Protein AF-A0A2N2AJW7-F1 (afdb_monomer_lite)

Radius of gyration: 15.93 Å; chains: 1; bounding box: 36×15×51 Å

Secondary structure (DSSP, 8-state):
-HHHHHHHHHHHHHHHHHHHHHS-GGGHHHHHHHHHHHHHHHHHHHHHHHH--------

Foldseek 3Di:
DLVVVLVVLVVVLVVLVVCLVPDDPPCNVVSVVVNVVSVVVNVVSVVVVVVPPPPPPDD

Structure (mmCIF, N/CA/C/O backbone):
data_AF-A0A2N2AJW7-F1
#
_entry.id   AF-A0A2N2AJW7-F1
#
loop_
_atom_site.group_PDB
_atom_site.i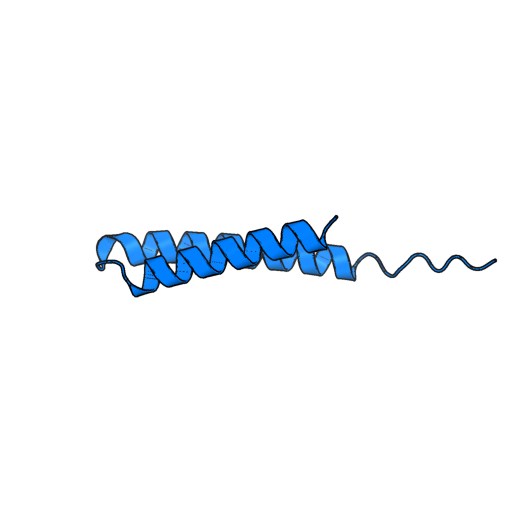d
_atom_site.type_symbol
_atom_site.label_atom_id
_atom_site.label_alt_id
_atom_site.label_comp_id
_atom_site.label_asym_id
_atom_site.label_entity_id
_atom_site.label_seq_id
_atom_site.pdbx_PDB_ins_code
_atom_site.Cartn_x
_atom_site.Cartn_y
_atom_site.Cartn_z
_atom_site.occupancy
_atom_site.B_iso_or_equiv
_atom_site.auth_seq_id
_atom_site.auth_comp_id
_atom_site.auth_asym_id
_atom_site.auth_atom_id
_atom_site.pdbx_PDB_model_num
ATOM 1 N N . MET A 1 1 ? 6.280 7.742 -17.957 1.00 61.38 1 MET A N 1
ATOM 2 C CA . MET A 1 1 ? 5.079 7.992 -17.118 1.00 61.38 1 MET A CA 1
ATOM 3 C C . MET A 1 1 ? 4.983 7.081 -15.890 1.00 61.38 1 MET A C 1
ATOM 5 O O . MET A 1 1 ? 4.286 7.450 -14.953 1.00 61.38 1 MET A O 1
ATOM 9 N N . ALA A 1 2 ? 5.693 5.947 -15.845 1.00 63.44 2 ALA A N 1
ATOM 10 C CA . ALA A 1 2 ? 5.625 4.987 -14.739 1.00 63.44 2 ALA A CA 1
ATOM 11 C C . ALA A 1 2 ? 6.120 5.537 -13.378 1.00 63.44 2 ALA A C 1
ATOM 13 O O . ALA A 1 2 ? 5.446 5.330 -12.372 1.00 63.44 2 ALA A O 1
ATOM 14 N N . GLY A 1 3 ? 7.143 6.404 -13.359 1.00 75.81 3 GLY A N 1
ATOM 15 C CA . GLY A 1 3 ? 7.588 7.073 -12.124 1.00 75.81 3 GLY A CA 1
ATOM 16 C C . GLY A 1 3 ? 6.523 7.936 -11.422 1.00 75.81 3 GLY A C 1
ATOM 17 O O . GLY A 1 3 ? 6.470 7.955 -10.195 1.00 75.81 3 GLY A O 1
ATOM 18 N N . LYS A 1 4 ? 5.618 8.593 -12.171 1.00 83.94 4 LYS A N 1
ATOM 19 C CA . LYS A 1 4 ? 4.487 9.332 -11.569 1.00 83.94 4 LYS A CA 1
ATOM 20 C C . LYS A 1 4 ? 3.483 8.377 -10.920 1.00 83.94 4 LYS A C 1
ATOM 22 O O . LYS A 1 4 ? 3.014 8.643 -9.822 1.00 83.94 4 LYS A O 1
ATOM 27 N N . ARG A 1 5 ? 3.201 7.247 -11.578 1.00 86.12 5 ARG A N 1
ATOM 28 C CA . ARG A 1 5 ? 2.293 6.211 -11.070 1.00 86.12 5 ARG A CA 1
ATOM 29 C C . ARG A 1 5 ? 2.841 5.550 -9.804 1.00 86.12 5 ARG A C 1
ATOM 31 O O . ARG A 1 5 ? 2.100 5.398 -8.842 1.00 86.12 5 ARG A O 1
ATOM 38 N N . LEU A 1 6 ? 4.131 5.211 -9.782 1.00 89.44 6 LEU A N 1
ATOM 39 C CA . LEU A 1 6 ? 4.793 4.643 -8.605 1.00 89.44 6 LEU A CA 1
ATOM 40 C C . LEU A 1 6 ? 4.740 5.597 -7.406 1.00 89.44 6 LEU A C 1
ATOM 42 O O . LEU A 1 6 ? 4.461 5.168 -6.291 1.00 89.44 6 LEU A O 1
ATOM 46 N N . PHE A 1 7 ? 4.983 6.889 -7.638 1.00 90.44 7 PHE A N 1
ATOM 47 C CA . PHE A 1 7 ? 4.896 7.906 -6.593 1.00 90.44 7 PHE A CA 1
ATOM 48 C C . PHE A 1 7 ? 3.484 8.004 -6.001 1.00 90.44 7 PHE A C 1
ATOM 50 O O . PHE A 1 7 ? 3.338 7.985 -4.783 1.00 90.44 7 PHE A O 1
ATOM 57 N N . THR A 1 8 ? 2.447 8.041 -6.845 1.00 92.94 8 THR A N 1
ATOM 58 C CA . THR A 1 8 ? 1.050 8.071 -6.386 1.00 92.94 8 THR A CA 1
ATOM 59 C C . THR A 1 8 ? 0.698 6.846 -5.543 1.00 92.94 8 THR A C 1
ATOM 61 O O . THR A 1 8 ? 0.133 7.007 -4.467 1.00 92.94 8 THR A O 1
ATOM 64 N N . LEU A 1 9 ? 1.082 5.644 -5.986 1.00 91.38 9 LEU A N 1
ATOM 65 C CA . LEU A 1 9 ? 0.804 4.404 -5.253 1.00 91.38 9 LEU A CA 1
ATOM 66 C C . LEU A 1 9 ? 1.497 4.370 -3.884 1.00 91.38 9 LEU A C 1
ATOM 68 O O . LEU A 1 9 ? 0.894 3.959 -2.898 1.00 91.38 9 LEU A O 1
ATOM 72 N N . ARG A 1 10 ? 2.748 4.841 -3.804 1.00 92.44 10 ARG A N 1
ATOM 73 C CA . ARG A 1 10 ? 3.478 4.938 -2.529 1.00 92.44 10 ARG A CA 1
ATOM 74 C C . ARG A 1 10 ? 2.819 5.920 -1.567 1.00 92.44 10 ARG A C 1
ATOM 76 O O . ARG A 1 10 ? 2.619 5.583 -0.409 1.00 92.44 10 ARG A O 1
ATOM 83 N N . LEU A 1 11 ? 2.423 7.091 -2.064 1.00 95.50 11 LEU A N 1
ATOM 84 C CA . LEU A 1 11 ? 1.725 8.089 -1.256 1.00 95.50 11 LEU A CA 1
ATOM 85 C C . LEU A 1 11 ? 0.389 7.552 -0.718 1.00 95.50 11 LEU A C 1
ATOM 87 O O . LEU A 1 11 ? 0.029 7.792 0.431 1.00 95.50 11 LEU A O 1
ATOM 91 N N . GLU A 1 12 ? -0.360 6.820 -1.541 1.00 94.50 12 GLU A N 1
ATOM 92 C CA . GLU A 1 12 ? -1.618 6.192 -1.131 1.00 94.50 12 GLU A CA 1
ATOM 93 C C . GLU A 1 12 ? -1.402 5.113 -0.062 1.00 94.50 12 GLU A C 1
ATOM 95 O O . GLU A 1 12 ? -2.119 5.080 0.941 1.00 94.50 12 GLU A O 1
ATOM 100 N N . ARG A 1 13 ? -0.366 4.288 -0.231 1.00 94.75 13 ARG A N 1
ATOM 101 C CA . ARG A 1 13 ? 0.040 3.272 0.741 1.00 94.75 13 ARG A CA 1
ATOM 102 C C . ARG A 1 13 ? 0.414 3.896 2.085 1.00 94.75 13 ARG A C 1
ATOM 104 O O . ARG A 1 13 ? -0.042 3.410 3.117 1.00 94.75 13 ARG A O 1
ATOM 111 N N . ASP A 1 14 ? 1.181 4.982 2.087 1.00 95.38 14 ASP A N 1
ATOM 112 C CA . ASP A 1 14 ? 1.579 5.671 3.321 1.00 95.38 14 ASP A CA 1
ATOM 113 C C . ASP A 1 14 ? 0.360 6.237 4.066 1.00 95.38 14 ASP A C 1
ATOM 115 O O . ASP A 1 14 ? 0.196 5.993 5.261 1.00 95.38 14 ASP A O 1
ATOM 119 N N . ASN A 1 15 ? -0.586 6.850 3.346 1.00 94.56 15 ASN A N 1
ATOM 120 C CA . ASN A 1 15 ? -1.848 7.314 3.933 1.00 94.56 15 ASN A CA 1
ATOM 121 C C . ASN A 1 15 ? -2.669 6.177 4.570 1.00 94.56 15 ASN A C 1
ATOM 123 O O . ASN A 1 15 ? -3.342 6.380 5.584 1.00 94.56 15 ASN A O 1
ATOM 127 N N . LEU A 1 16 ? -2.668 4.983 3.973 1.00 93.31 16 LEU A N 1
ATOM 128 C CA . LEU A 1 16 ? -3.382 3.828 4.519 1.00 93.31 16 LEU A CA 1
ATOM 129 C C . LEU A 1 16 ? -2.683 3.234 5.738 1.00 93.31 16 LEU A C 1
ATOM 131 O O . LEU A 1 16 ? -3.372 2.830 6.675 1.00 93.31 16 LEU A O 1
ATOM 135 N N . VAL A 1 17 ? -1.350 3.232 5.770 1.00 93.88 17 VAL A N 1
ATOM 136 C CA . VAL A 1 17 ? -0.584 2.848 6.964 1.00 93.88 17 VAL A CA 1
ATOM 137 C C . VAL A 1 17 ? -0.857 3.813 8.109 1.00 93.88 17 VAL A C 1
ATOM 139 O O . VAL A 1 17 ? -1.149 3.361 9.215 1.00 93.88 17 VAL A O 1
ATOM 142 N N . ASP A 1 18 ? -0.869 5.118 7.849 1.00 94.25 18 ASP A N 1
ATOM 143 C CA . ASP A 1 18 ? -1.192 6.119 8.866 1.00 94.25 18 ASP A CA 1
ATOM 144 C C . ASP A 1 18 ? -2.603 5.911 9.420 1.00 94.25 18 ASP A C 1
ATOM 146 O O . ASP A 1 18 ? -2.822 5.937 10.634 1.00 94.25 18 ASP A O 1
ATOM 150 N N . ARG A 1 19 ? -3.578 5.623 8.551 1.00 92.06 19 ARG A N 1
ATOM 151 C CA . ARG A 1 19 ? -4.933 5.260 8.984 1.00 92.06 19 ARG A CA 1
ATOM 152 C C . ARG A 1 19 ? -4.931 3.969 9.793 1.00 92.06 19 ARG A C 1
ATOM 154 O O . ARG A 1 19 ? -5.579 3.920 10.830 1.00 92.06 19 ARG A O 1
ATOM 161 N N . TRP A 1 20 ? -4.202 2.940 9.369 1.00 92.94 20 TRP A N 1
ATOM 162 C CA . TRP A 1 20 ? -4.134 1.653 10.066 1.00 92.94 20 TRP A CA 1
ATOM 163 C C . TRP A 1 20 ? -3.541 1.785 11.472 1.00 92.94 20 TRP A C 1
ATOM 165 O O . TRP A 1 20 ? -4.064 1.196 12.422 1.00 92.94 20 TRP A O 1
ATOM 175 N N . MET A 1 21 ? -2.500 2.605 11.622 1.00 91.06 21 MET A N 1
ATOM 176 C CA . MET A 1 21 ? -1.868 2.898 12.907 1.00 91.06 21 MET A CA 1
ATOM 177 C C . MET A 1 21 ? -2.818 3.629 13.863 1.00 91.06 21 MET A C 1
ATOM 179 O O . MET A 1 21 ? -2.837 3.320 15.054 1.00 91.06 21 MET A O 1
ATOM 183 N N . ASN A 1 22 ? -3.638 4.546 13.340 1.00 89.94 22 ASN A N 1
ATOM 184 C CA . ASN A 1 22 ? -4.502 5.419 14.137 1.00 89.94 22 ASN A CA 1
ATOM 185 C C . ASN A 1 22 ? -5.943 4.902 14.340 1.00 89.94 22 ASN A C 1
ATOM 187 O O . ASN A 1 22 ? -6.697 5.509 15.103 1.00 89.94 22 ASN A O 1
ATOM 191 N N . ASN A 1 23 ? -6.361 3.809 13.687 1.00 85.94 23 ASN A N 1
ATOM 192 C CA . ASN A 1 23 ? -7.751 3.340 13.750 1.00 85.94 23 ASN A CA 1
ATOM 193 C C . ASN A 1 23 ? -8.028 2.370 14.921 1.00 85.94 23 ASN A C 1
ATOM 195 O O . ASN A 1 23 ? -7.174 1.574 15.333 1.00 85.94 23 ASN A O 1
ATOM 199 N N . ARG A 1 24 ? -9.265 2.404 15.439 1.00 71.81 24 ARG A N 1
ATOM 200 C CA . ARG A 1 24 ? -9.783 1.434 16.417 1.00 71.81 24 ARG A CA 1
ATOM 201 C C . ARG A 1 24 ? -9.973 0.070 15.733 1.00 71.81 24 ARG A C 1
ATOM 203 O O . ARG A 1 24 ? -10.183 -0.020 14.529 1.00 71.81 24 ARG A O 1
ATOM 210 N N . GLN A 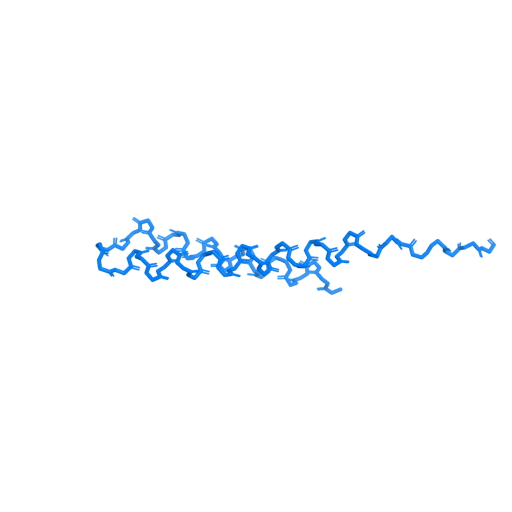1 25 ? -9.836 -1.003 16.511 1.00 74.50 25 GLN A N 1
ATOM 211 C CA . GLN A 1 25 ? -9.584 -2.384 16.056 1.00 74.50 25 GLN A CA 1
ATOM 212 C C . GLN A 1 25 ? -10.467 -2.907 14.900 1.00 74.50 25 GLN A C 1
ATOM 214 O O . GLN A 1 25 ? -9.985 -3.721 14.114 1.00 74.50 25 GLN A O 1
ATOM 219 N N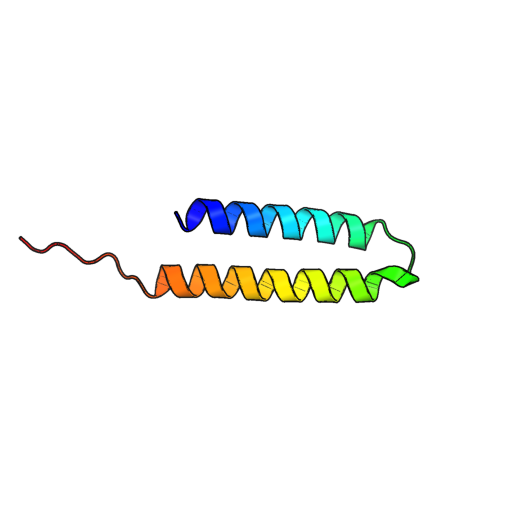 . SER A 1 26 ? -11.716 -2.446 14.776 1.00 76.50 26 SER A N 1
ATOM 220 C CA . SER A 1 26 ? -12.701 -2.943 13.802 1.00 76.50 26 SER A CA 1
ATOM 221 C C . SER A 1 26 ? -12.295 -2.757 12.338 1.00 76.50 26 SER A C 1
ATOM 223 O O . SER A 1 26 ? -12.643 -3.584 11.500 1.00 76.50 26 SER A O 1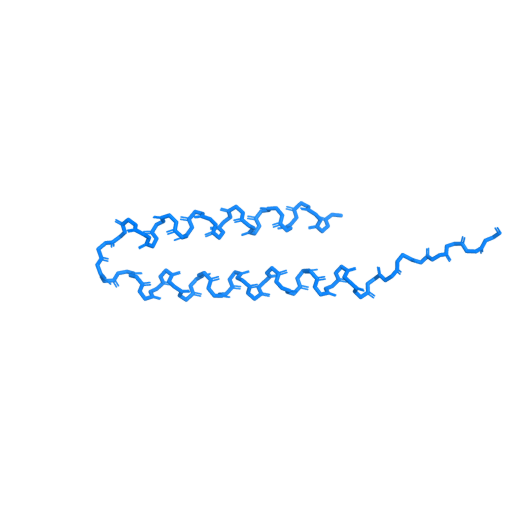
ATOM 225 N N . ASP A 1 27 ? -11.514 -1.723 12.027 1.00 84.00 27 ASP A N 1
ATOM 2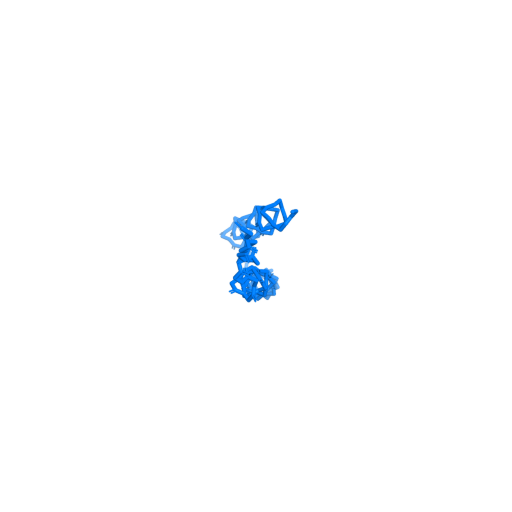26 C CA . ASP A 1 27 ? -11.170 -1.379 10.641 1.00 84.00 27 ASP A CA 1
ATOM 227 C C . ASP A 1 27 ? -9.753 -1.814 10.247 1.00 84.00 27 ASP A C 1
ATOM 229 O O . ASP A 1 27 ? -9.371 -1.728 9.077 1.00 84.00 27 ASP A O 1
ATOM 233 N N . LYS A 1 28 ? -8.957 -2.304 11.208 1.00 87.62 28 LYS A N 1
ATOM 234 C CA . LYS A 1 28 ? -7.554 -2.672 10.972 1.00 87.62 28 LYS A CA 1
ATOM 235 C C . LYS A 1 28 ? -7.405 -3.785 9.940 1.00 87.62 28 LYS A C 1
ATOM 237 O O . LYS A 1 28 ? -6.489 -3.724 9.128 1.00 87.62 28 LYS A O 1
ATOM 242 N N . ALA A 1 29 ? -8.300 -4.772 9.943 1.00 91.31 29 ALA A N 1
ATOM 243 C CA . ALA A 1 29 ? -8.255 -5.866 8.974 1.00 91.31 29 ALA A CA 1
ATOM 244 C C . ALA A 1 29 ? -8.514 -5.367 7.543 1.00 91.31 29 ALA A C 1
ATOM 246 O O . ALA A 1 29 ? -7.778 -5.710 6.624 1.00 91.31 29 ALA A O 1
ATOM 247 N N . LYS A 1 30 ? -9.511 -4.494 7.363 1.00 91.62 30 LYS A N 1
ATOM 248 C CA . LYS A 1 30 ? -9.840 -3.904 6.059 1.00 91.62 30 LYS A CA 1
ATOM 249 C C . LYS A 1 30 ? -8.703 -3.032 5.528 1.00 91.62 30 LYS A C 1
ATOM 251 O O . LYS A 1 30 ? -8.339 -3.147 4.364 1.00 91.62 30 LYS A O 1
ATOM 256 N N . LEU A 1 31 ? -8.132 -2.191 6.389 1.00 92.94 31 LEU A N 1
ATOM 257 C CA . LEU A 1 31 ? -6.998 -1.339 6.034 1.00 92.94 31 LEU A CA 1
ATOM 258 C C . LEU A 1 31 ? -5.755 -2.167 5.676 1.00 92.94 31 LEU A C 1
ATOM 260 O O . LEU A 1 31 ? -5.055 -1.819 4.733 1.00 92.94 31 LEU A O 1
ATOM 264 N N . LEU A 1 32 ? -5.514 -3.288 6.365 1.00 93.56 32 LEU A N 1
ATOM 265 C CA . LEU A 1 32 ? -4.405 -4.189 6.047 1.00 93.56 32 LEU A CA 1
ATOM 266 C C . LEU A 1 32 ? -4.549 -4.815 4.653 1.00 93.56 32 LEU A C 1
ATOM 268 O O . LEU A 1 32 ? -3.582 -4.819 3.900 1.00 93.56 32 LEU A O 1
ATOM 272 N N . VAL A 1 33 ? -5.748 -5.286 4.292 1.00 95.31 33 VAL A N 1
ATOM 273 C CA . VAL A 1 33 ? -6.014 -5.825 2.944 1.00 95.31 33 VAL A CA 1
ATOM 274 C C . VAL A 1 33 ? -5.740 -4.765 1.876 1.00 95.31 33 VAL A C 1
ATOM 276 O O . VAL A 1 33 ? -5.021 -5.030 0.921 1.00 95.31 33 VAL A O 1
ATOM 279 N N . GLN A 1 34 ? -6.212 -3.533 2.083 1.00 95.06 34 GLN A N 1
ATOM 280 C CA . GLN A 1 34 ? -5.970 -2.433 1.142 1.00 95.06 34 GLN A CA 1
ATOM 281 C C . GLN A 1 34 ? -4.480 -2.091 0.986 1.00 95.06 34 GLN A C 1
ATOM 283 O O . GLN A 1 34 ? -4.040 -1.758 -0.112 1.00 95.06 34 GLN A O 1
ATOM 288 N N . ILE A 1 35 ? -3.697 -2.178 2.067 1.00 95.50 35 ILE A N 1
ATOM 289 C CA . ILE A 1 35 ? -2.240 -1.995 2.015 1.00 95.50 35 ILE A CA 1
ATOM 290 C C . ILE A 1 35 ? -1.593 -3.115 1.189 1.00 95.50 35 ILE A C 1
ATOM 292 O O . ILE A 1 35 ? -0.759 -2.822 0.337 1.00 95.50 35 ILE A O 1
ATOM 296 N N . MET A 1 36 ? -2.001 -4.372 1.391 1.00 96.50 36 MET A N 1
ATOM 297 C CA . MET A 1 36 ? -1.469 -5.517 0.641 1.00 96.50 36 MET A CA 1
ATOM 298 C C . MET A 1 36 ? -1.756 -5.416 -0.865 1.00 96.50 36 MET A C 1
ATOM 300 O O . MET A 1 36 ? -0.853 -5.641 -1.670 1.00 96.50 36 MET A O 1
ATOM 304 N N . ASP A 1 37 ? -2.970 -5.014 -1.249 1.00 95.81 37 ASP A N 1
ATOM 305 C CA . ASP A 1 37 ? -3.349 -4.823 -2.658 1.00 95.81 37 ASP A CA 1
ATOM 306 C C . ASP A 1 37 ? -2.510 -3.714 -3.332 1.00 95.81 37 ASP A C 1
ATOM 308 O O . ASP A 1 37 ? -2.134 -3.796 -4.512 1.00 95.81 37 ASP A O 1
ATOM 312 N N . LEU A 1 38 ? -2.186 -2.656 -2.581 1.00 94.25 38 LEU A N 1
ATOM 313 C CA . LEU A 1 38 ? -1.315 -1.577 -3.049 1.00 94.25 38 LEU A CA 1
ATOM 314 C C . LEU A 1 38 ? 0.142 -2.010 -3.163 1.00 94.25 38 LEU A C 1
ATOM 316 O O . LEU A 1 38 ? 0.791 -1.653 -4.148 1.00 94.25 38 LEU A O 1
ATOM 320 N N . ASP A 1 39 ? 0.647 -2.787 -2.207 1.00 95.12 39 ASP A N 1
ATOM 321 C CA . ASP A 1 39 ? 2.000 -3.339 -2.263 1.00 95.12 39 ASP A CA 1
ATOM 322 C C . ASP A 1 39 ? 2.155 -4.246 -3.502 1.00 95.12 39 ASP A C 1
ATOM 324 O O . ASP A 1 39 ? 3.122 -4.102 -4.255 1.00 95.12 39 ASP A O 1
ATOM 328 N N . GLU A 1 40 ? 1.156 -5.082 -3.816 1.00 96.06 40 GLU A N 1
ATOM 329 C CA . GLU A 1 40 ? 1.140 -5.880 -5.052 1.00 96.06 40 GLU A CA 1
ATOM 330 C C . GLU A 1 40 ? 1.125 -4.994 -6.312 1.00 96.06 40 GLU A C 1
ATOM 332 O O . GLU A 1 40 ? 1.854 -5.236 -7.282 1.00 96.06 40 GLU A O 1
ATOM 337 N N . SER A 1 41 ? 0.334 -3.920 -6.303 1.00 93.44 41 SER A N 1
ATOM 338 C CA . SER A 1 41 ? 0.273 -2.962 -7.411 1.00 93.44 41 SER A CA 1
ATOM 339 C C . SER A 1 41 ? 1.606 -2.239 -7.635 1.00 93.44 41 SER A C 1
ATOM 341 O O . SER A 1 41 ? 2.023 -2.051 -8.783 1.00 93.44 41 SER A O 1
ATOM 343 N N . ILE A 1 42 ? 2.300 -1.857 -6.560 1.00 93.12 42 ILE A N 1
ATOM 344 C CA . ILE A 1 42 ? 3.640 -1.259 -6.599 1.00 93.12 42 ILE A CA 1
ATOM 345 C C . ILE A 1 42 ? 4.642 -2.252 -7.187 1.00 93.12 42 ILE A C 1
ATOM 347 O O . ILE A 1 42 ? 5.384 -1.901 -8.110 1.00 93.12 42 ILE A O 1
ATOM 351 N N . ASP A 1 43 ? 4.628 -3.496 -6.715 1.00 93.62 43 ASP A N 1
ATOM 352 C CA . ASP A 1 43 ? 5.501 -4.558 -7.208 1.00 93.62 43 ASP A CA 1
ATOM 353 C C . ASP A 1 43 ? 5.297 -4.824 -8.697 1.00 93.62 43 ASP A C 1
ATOM 355 O O . ASP A 1 43 ? 6.267 -4.997 -9.439 1.00 93.62 43 ASP A O 1
ATOM 359 N N . ASN A 1 44 ? 4.052 -4.813 -9.167 1.00 92.12 44 ASN A N 1
ATOM 360 C CA . ASN A 1 44 ? 3.735 -4.985 -10.579 1.00 92.12 44 ASN A CA 1
ATOM 361 C C . ASN A 1 44 ? 4.279 -3.836 -11.437 1.00 92.12 44 ASN A C 1
ATOM 363 O O . ASN A 1 44 ? 4.845 -4.089 -12.504 1.00 92.12 44 ASN A O 1
ATOM 367 N N . VAL A 1 45 ? 4.188 -2.587 -10.966 1.00 90.25 45 VAL A N 1
ATOM 368 C CA . VAL A 1 45 ? 4.791 -1.430 -11.651 1.00 90.25 45 VAL A CA 1
ATOM 369 C C . VAL A 1 45 ? 6.316 -1.557 -11.692 1.00 90.25 45 VAL A C 1
ATOM 371 O O . VAL A 1 45 ? 6.910 -1.408 -12.758 1.00 90.25 45 VAL A O 1
ATOM 374 N N . LEU A 1 46 ? 6.952 -1.910 -10.573 1.00 88.50 46 LEU A N 1
ATOM 375 C CA . LEU A 1 46 ? 8.406 -2.090 -10.499 1.00 88.50 46 LEU A CA 1
ATOM 376 C C . LEU A 1 46 ? 8.897 -3.245 -11.384 1.00 88.50 46 LEU A C 1
ATOM 378 O O . LEU A 1 46 ? 9.939 -3.138 -12.032 1.00 88.50 46 LEU A O 1
ATOM 382 N N . LYS A 1 47 ? 8.158 -4.358 -11.440 1.00 88.88 47 LYS A N 1
ATOM 383 C CA . LYS A 1 47 ? 8.454 -5.495 -12.326 1.00 88.88 47 LYS A CA 1
ATOM 384 C C . LYS A 1 47 ? 8.304 -5.114 -13.797 1.00 88.88 47 LYS A C 1
ATOM 386 O O . LYS A 1 47 ? 9.124 -5.545 -14.607 1.00 88.88 47 LYS A O 1
ATOM 391 N N . ALA A 1 48 ? 7.296 -4.313 -14.143 1.00 86.56 48 ALA A N 1
ATOM 392 C CA . ALA A 1 48 ? 7.116 -3.803 -15.499 1.00 86.56 48 ALA A CA 1
ATOM 393 C C . ALA A 1 48 ? 8.277 -2.883 -15.913 1.00 86.56 48 ALA A C 1
ATOM 395 O O . ALA A 1 48 ? 8.826 -3.059 -16.996 1.00 86.56 48 ALA A O 1
ATOM 396 N N . GLU A 1 49 ? 8.724 -1.987 -15.026 1.00 80.88 49 GLU A N 1
ATOM 397 C CA . GLU A 1 49 ? 9.886 -1.121 -15.277 1.00 80.88 49 GLU A CA 1
ATOM 398 C C . GLU A 1 49 ? 11.193 -1.919 -15.433 1.00 80.88 49 GLU A C 1
ATOM 400 O O . GLU A 1 49 ? 12.011 -1.598 -16.290 1.00 80.88 49 GLU A O 1
ATOM 405 N N . LYS A 1 50 ? 11.390 -2.997 -14.660 1.00 75.25 50 LYS A N 1
ATOM 406 C CA . LYS A 1 50 ? 12.567 -3.878 -14.796 1.00 75.25 50 LYS A CA 1
ATOM 407 C C . LYS A 1 50 ? 12.562 -4.717 -16.081 1.00 75.25 50 LYS A C 1
ATOM 409 O O . LYS A 1 50 ? 13.631 -5.103 -16.548 1.00 75.25 50 LYS A O 1
ATOM 414 N N . LYS A 1 51 ? 11.384 -5.032 -16.635 1.00 65.94 51 LYS A N 1
ATOM 415 C CA . LYS A 1 51 ? 11.225 -5.812 -17.877 1.00 65.94 51 LYS A CA 1
ATOM 416 C C . LYS A 1 51 ? 11.420 -4.998 -19.152 1.00 65.94 51 LYS A C 1
ATOM 418 O O . LYS A 1 51 ? 11.557 -5.604 -20.210 1.00 65.94 51 LYS A O 1
ATOM 423 N N . GLU A 1 52 ? 11.469 -3.673 -19.068 1.00 58.72 52 GLU A N 1
ATOM 424 C CA . GLU A 1 52 ? 11.957 -2.819 -20.148 1.00 58.72 52 GLU A CA 1
ATOM 425 C C . GLU A 1 52 ? 13.438 -2.491 -19.897 1.00 58.72 52 GLU A C 1
ATOM 427 O O . GLU A 1 52 ? 13.757 -1.403 -19.406 1.00 58.72 52 GLU A O 1
ATOM 432 N N . PRO A 1 53 ? 14.398 -3.385 -20.228 1.00 53.69 53 PRO A N 1
ATOM 433 C CA . PRO A 1 53 ? 15.755 -2.912 -20.409 1.00 53.69 53 PRO A CA 1
ATOM 434 C C . PRO A 1 53 ? 15.668 -1.871 -21.519 1.00 53.69 53 PRO A C 1
ATOM 436 O O . PRO A 1 53 ? 15.122 -2.149 -22.591 1.00 53.69 53 PRO A O 1
ATOM 439 N N . ARG A 1 54 ? 16.131 -0.652 -21.218 1.00 57.69 54 ARG A N 1
ATOM 440 C CA . ARG A 1 54 ? 16.266 0.450 -22.175 1.00 57.69 54 ARG A CA 1
ATOM 441 C C . ARG A 1 54 ? 16.625 -0.152 -23.525 1.00 57.69 54 ARG A C 1
ATOM 443 O O . ARG A 1 54 ? 17.690 -0.757 -23.630 1.00 57.69 54 ARG A O 1
ATOM 450 N N . ARG A 1 55 ? 15.731 -0.044 -24.518 1.00 54.56 55 ARG A N 1
ATOM 451 C CA . ARG A 1 55 ? 16.071 -0.363 -25.906 1.00 54.56 55 ARG A CA 1
ATOM 452 C C . ARG A 1 55 ? 17.317 0.456 -26.209 1.00 54.56 55 ARG A C 1
ATOM 454 O O . ARG A 1 55 ? 17.241 1.675 -26.337 1.00 54.56 55 ARG A O 1
ATOM 461 N N . SER A 1 56 ? 18.467 -0.209 -26.169 1.00 53.94 56 SER A N 1
ATOM 462 C CA . SER A 1 56 ? 19.736 0.347 -26.587 1.00 53.94 56 SER A CA 1
ATOM 463 C C . SER A 1 56 ? 19.533 0.658 -28.058 1.00 53.94 56 SER A C 1
ATOM 465 O O . SER A 1 56 ? 19.417 -0.246 -28.882 1.00 53.94 56 SER A O 1
ATOM 467 N N . TYR A 1 57 ? 19.352 1.939 -28.364 1.00 53.91 57 TYR A N 1
ATOM 468 C CA . TYR A 1 57 ? 19.519 2.418 -29.720 1.00 53.91 57 TYR A CA 1
ATOM 469 C C . TYR A 1 57 ? 21.005 2.253 -30.025 1.00 53.91 57 TYR A C 1
ATOM 471 O O . TYR A 1 57 ? 21.823 3.082 -29.637 1.00 53.91 57 TYR A O 1
ATOM 479 N N . ALA A 1 58 ? 21.344 1.114 -30.620 1.00 51.28 58 ALA A N 1
ATOM 480 C CA . ALA A 1 58 ? 22.578 0.950 -31.356 1.00 51.28 58 ALA A CA 1
ATOM 481 C C . ALA A 1 58 ? 22.372 1.629 -32.715 1.00 51.28 58 ALA A C 1
ATOM 483 O O . ALA A 1 58 ? 21.543 1.178 -33.507 1.00 51.28 58 ALA A O 1
ATOM 484 N N . HIS A 1 59 ? 23.086 2.728 -32.939 1.00 45.19 59 HIS A N 1
ATOM 485 C CA . HIS A 1 59 ? 23.365 3.296 -34.252 1.00 45.19 59 HIS A CA 1
ATOM 486 C C . HIS A 1 59 ? 24.812 3.773 -34.268 1.00 45.19 59 HIS A C 1
ATOM 488 O O . HIS A 1 59 ? 25.227 4.382 -33.255 1.00 45.19 59 HIS A O 1
#

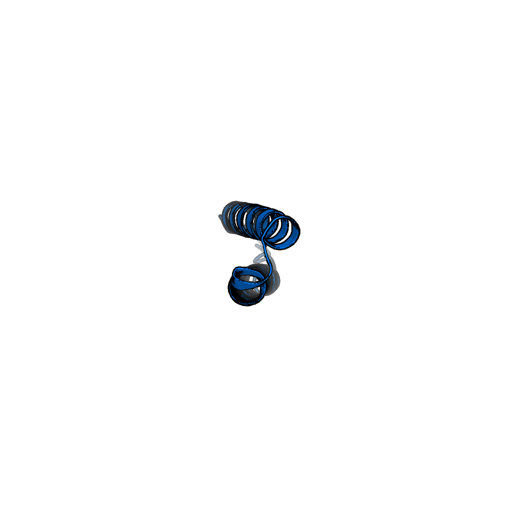pLDDT: mean 83.74, std 14.49, range [45.19, 96.5]

Sequence (59 aa):
MAGKRLFTLRLERDNLVDRWMNNRQSDKAKLLVQIMDLDESIDNVLKAEKKEPRRSYAH